Protein AF-A0A250IYV9-F1 (afdb_monomer_lite)

Secondary structure (DSSP, 8-state):
-HHHHHHHHHHHHHHHHHHHHTTPPPPHHHHH-EEEE-TTSPEEEHHHHHHHHHHHHHHHHHHHHHHHH--S-EEES--EEEETTTTEEEEPPHHHHHHHHHSGGGGGGTTEE--SEEEEETTEEEEEEEEEEE---SSTTSPP-PPBP-TTSTTTT-BHHHHHHHHHSSEEEEEETTEEE-

Sequence (182 aa):
METALLECVQRAERDINAERFGYGAPTAADCNAVVGVDRCGRPIYQSMELGNLKHARALACMQDILKELWPGPFSIEQRYRFYRHAKVLETVSREQEKRLLDADCAEELRGTIKPDVVLHADRHLLRAILVLDLKFPCPAGREPKWTQYGDTSVYAGSDQREIYGAAFGGKALMMSPKGIFK

Foldseek 3Di:
DQVQLLVLQLVLQQVLCCVVPVRDFFDPCQQADFPDADPQRHTDGNVNVSFVSSLVSSLVSVVVVCVVPPPADKDAFWKWAADLVVLDIGTQDPVNVVVQVVPDPRPVCARMDTFGMFDADHPPPFAGQETEHEDEDPGPPDDDDFDADDPPGPQHPDTPQVVCCSRHVHHYWYHHSVGIDD

Organism: NCBI:txid43

Structure (mmCIF, N/CA/C/O backbone):
data_AF-A0A250IYV9-F1
#
_entry.id   AF-A0A250IYV9-F1
#
loop_
_atom_site.group_PDB
_atom_site.id
_atom_site.type_symbol
_atom_site.label_atom_id
_atom_site.label_alt_id
_atom_site.label_comp_id
_atom_site.label_asym_id
_atom_site.label_entity_id
_atom_site.label_seq_id
_atom_site.pdbx_PDB_ins_code
_atom_site.Cartn_x
_atom_site.Cartn_y
_atom_site.Cartn_z
_atom_site.occupancy
_atom_site.B_iso_or_equiv
_atom_site.auth_seq_id
_atom_site.auth_comp_id
_atom_site.auth_asym_id
_atom_site.auth_atom_id
_atom_site.pdbx_PDB_model_num
ATOM 1 N N . MET A 1 1 ? -2.861 18.138 3.638 1.00 90.12 1 MET A N 1
ATOM 2 C CA . MET A 1 1 ? -2.448 16.775 4.033 1.00 90.12 1 MET A CA 1
ATOM 3 C C . MET A 1 1 ? -2.497 15.812 2.854 1.00 90.12 1 MET A C 1
ATOM 5 O O . MET A 1 1 ? -1.436 15.422 2.402 1.00 90.12 1 MET A O 1
ATOM 9 N N . GLU A 1 2 ? -3.677 15.468 2.315 1.00 93.06 2 GLU A N 1
ATOM 10 C CA . GLU A 1 2 ? -3.807 14.481 1.220 1.00 93.06 2 GLU A CA 1
ATOM 11 C C . GLU A 1 2 ? -2.897 14.781 0.011 1.00 93.06 2 GLU A C 1
ATOM 13 O O . GLU A 1 2 ? -2.247 13.869 -0.486 1.00 93.06 2 GLU A O 1
ATOM 18 N N . THR A 1 3 ? -2.771 16.049 -0.406 1.00 94.81 3 THR A N 1
ATOM 19 C CA . THR A 1 3 ? -1.842 16.474 -1.473 1.00 94.81 3 THR A CA 1
ATOM 20 C C . THR A 1 3 ? -0.378 16.166 -1.149 1.00 94.81 3 THR A C 1
ATOM 22 O O . THR A 1 3 ? 0.317 15.593 -1.977 1.00 94.81 3 THR A O 1
ATOM 25 N N . ALA A 1 4 ? 0.077 16.477 0.068 1.00 95.94 4 ALA A N 1
ATOM 26 C CA . ALA A 1 4 ? 1.458 16.232 0.490 1.00 95.94 4 ALA A CA 1
ATOM 27 C C . ALA A 1 4 ? 1.763 14.723 0.581 1.00 95.94 4 ALA A C 1
ATOM 29 O O . ALA A 1 4 ? 2.834 14.266 0.193 1.00 95.94 4 ALA A O 1
ATOM 30 N N . LEU A 1 5 ? 0.788 13.920 1.020 1.00 97.69 5 LEU A N 1
ATOM 31 C CA . LEU A 1 5 ? 0.903 12.459 1.007 1.00 97.69 5 LEU A CA 1
ATOM 32 C C . LEU A 1 5 ? 0.926 11.913 -0.433 1.00 97.69 5 LEU A C 1
ATOM 34 O O . LEU A 1 5 ? 1.737 11.045 -0.751 1.00 97.69 5 LEU A O 1
ATOM 38 N N . LEU A 1 6 ? 0.098 12.448 -1.335 1.00 98.31 6 LEU A N 1
ATOM 39 C CA . LEU A 1 6 ? 0.123 12.081 -2.754 1.00 98.31 6 LEU A CA 1
ATOM 40 C C . LEU A 1 6 ? 1.481 12.399 -3.404 1.00 98.31 6 LEU A C 1
ATOM 42 O O . LEU A 1 6 ? 1.980 11.596 -4.195 1.00 98.31 6 LEU A O 1
ATOM 46 N N . GLU A 1 7 ? 2.106 13.522 -3.052 1.00 98.31 7 GLU A N 1
ATOM 47 C CA . GLU A 1 7 ? 3.442 13.882 -3.537 1.00 98.31 7 GLU A CA 1
ATOM 48 C C . GLU A 1 7 ? 4.500 12.835 -3.156 1.00 98.31 7 GLU A C 1
ATOM 50 O O . GLU A 1 7 ? 5.360 12.530 -3.985 1.00 98.31 7 GLU A O 1
ATOM 55 N N . CYS A 1 8 ? 4.406 12.207 -1.975 1.00 98.62 8 CYS A N 1
ATOM 56 C CA . CYS A 1 8 ? 5.274 11.082 -1.606 1.00 98.62 8 CYS A CA 1
ATOM 57 C C . CYS A 1 8 ? 5.128 9.895 -2.568 1.00 98.62 8 CYS A C 1
ATOM 59 O O . CYS A 1 8 ? 6.129 9.318 -2.991 1.00 98.62 8 CYS A O 1
ATOM 61 N N . VAL A 1 9 ? 3.894 9.547 -2.950 1.00 98.50 9 VAL A N 1
ATOM 62 C CA . VAL A 1 9 ? 3.616 8.455 -3.903 1.00 98.50 9 VAL A CA 1
ATOM 63 C C . VAL A 1 9 ? 4.185 8.789 -5.280 1.00 98.50 9 VAL A C 1
ATOM 65 O O . VAL A 1 9 ? 4.885 7.983 -5.890 1.00 98.50 9 VAL A O 1
ATOM 68 N N . GLN A 1 10 ? 3.931 10.002 -5.769 1.00 98.12 10 GLN A N 1
ATOM 69 C CA . GLN A 1 10 ? 4.415 10.443 -7.076 1.00 98.12 10 GLN A CA 1
ATOM 70 C C . GLN A 1 10 ? 5.940 10.534 -7.129 1.00 98.12 10 GLN A C 1
ATOM 72 O O . GLN A 1 10 ? 6.549 10.163 -8.133 1.00 98.12 10 GLN A O 1
ATOM 77 N N . ARG A 1 11 ? 6.569 11.013 -6.053 1.00 98.06 11 ARG A N 1
ATOM 78 C CA . ARG A 1 11 ? 8.024 11.065 -5.939 1.00 98.06 11 ARG A CA 1
ATOM 79 C C . ARG A 1 11 ? 8.628 9.667 -5.894 1.00 98.06 11 ARG A C 1
ATOM 81 O O . ARG A 1 11 ? 9.569 9.416 -6.631 1.00 98.06 11 ARG A O 1
ATOM 88 N N . ALA A 1 12 ? 8.061 8.748 -5.113 1.00 98.25 12 ALA A N 1
ATOM 89 C CA . ALA A 1 12 ? 8.539 7.370 -5.062 1.00 98.25 12 ALA A CA 1
ATOM 90 C C . ALA A 1 12 ? 8.495 6.679 -6.435 1.00 98.25 12 ALA A C 1
ATOM 92 O O . ALA A 1 12 ? 9.458 6.017 -6.814 1.00 98.25 12 ALA A O 1
ATOM 93 N N . GLU A 1 13 ? 7.420 6.875 -7.206 1.00 97.19 13 GLU A N 1
ATOM 94 C CA . GLU A 1 13 ? 7.326 6.375 -8.583 1.00 97.19 13 GLU A CA 1
ATOM 95 C C . GLU A 1 13 ? 8.461 6.915 -9.457 1.00 97.19 13 GLU A C 1
ATOM 97 O O . GLU A 1 13 ? 9.149 6.131 -10.110 1.00 97.19 13 GLU A O 1
ATOM 102 N N . ARG A 1 14 ? 8.672 8.239 -9.450 1.00 96.12 14 ARG A N 1
ATOM 103 C CA . ARG A 1 14 ? 9.716 8.892 -10.252 1.00 96.12 14 ARG A CA 1
ATOM 104 C C . ARG A 1 14 ? 11.115 8.447 -9.845 1.00 96.12 14 ARG A C 1
ATOM 106 O O . ARG A 1 14 ? 11.885 8.059 -10.716 1.00 96.12 14 ARG A O 1
ATOM 113 N N . ASP A 1 15 ? 11.426 8.486 -8.553 1.00 97.31 15 ASP A N 1
ATOM 114 C CA . ASP A 1 15 ? 12.768 8.222 -8.034 1.00 97.31 15 ASP A CA 1
ATOM 115 C C . ASP A 1 15 ? 13.164 6.758 -8.287 1.00 97.31 15 ASP A C 1
ATOM 117 O O . ASP A 1 15 ? 14.220 6.497 -8.857 1.00 97.31 15 ASP A O 1
ATOM 121 N N . ILE A 1 16 ? 12.288 5.793 -7.974 1.00 97.38 16 ILE A N 1
ATOM 122 C CA . ILE A 1 16 ? 12.585 4.370 -8.213 1.00 97.38 16 ILE A CA 1
ATOM 123 C C . ILE A 1 16 ? 12.669 4.058 -9.710 1.00 97.38 16 ILE A C 1
ATOM 125 O O . ILE A 1 16 ? 13.533 3.287 -10.128 1.00 97.38 16 ILE A O 1
ATOM 129 N N . ASN A 1 17 ? 11.812 4.657 -10.543 1.00 95.56 17 ASN A N 1
ATOM 130 C CA . ASN A 1 17 ? 11.927 4.488 -11.991 1.00 95.56 17 ASN A CA 1
ATOM 131 C C . ASN A 1 17 ? 13.230 5.102 -12.527 1.00 95.56 17 ASN A C 1
ATOM 133 O O . ASN A 1 17 ? 13.867 4.510 -13.394 1.00 95.56 17 ASN A O 1
ATOM 137 N N . ALA A 1 18 ? 13.666 6.248 -11.996 1.00 95.94 18 ALA A N 1
ATOM 138 C CA . ALA A 1 18 ? 14.939 6.861 -12.360 1.00 95.94 18 ALA A CA 1
ATOM 139 C C . ALA A 1 18 ? 16.129 5.961 -12.003 1.00 95.94 18 ALA A C 1
ATOM 141 O O . ALA A 1 18 ? 16.975 5.703 -12.857 1.00 95.94 18 ALA A O 1
ATOM 142 N N . GLU A 1 19 ? 16.141 5.422 -10.782 1.00 95.81 19 GLU A N 1
ATOM 143 C CA . GLU A 1 19 ? 17.173 4.507 -10.279 1.00 95.81 19 GLU A CA 1
ATOM 144 C C . GLU A 1 19 ? 17.261 3.201 -11.094 1.00 95.81 19 GLU A C 1
ATOM 146 O O . GLU A 1 19 ? 18.348 2.651 -11.260 1.00 95.81 19 GLU A O 1
ATOM 151 N N . ARG A 1 20 ? 16.130 2.687 -11.600 1.00 94.38 20 ARG A N 1
ATOM 152 C CA . ARG A 1 20 ? 16.059 1.381 -12.285 1.00 94.38 20 ARG A CA 1
ATOM 153 C C . ARG A 1 20 ? 16.093 1.457 -13.812 1.00 94.38 20 ARG A C 1
ATOM 155 O O . ARG A 1 20 ? 16.563 0.512 -14.438 1.00 94.38 20 ARG A O 1
ATOM 162 N N . PHE A 1 21 ? 15.601 2.547 -14.401 1.00 92.44 21 PHE A N 1
ATOM 163 C CA . PHE A 1 21 ? 15.347 2.670 -15.843 1.00 92.44 21 PHE A CA 1
ATOM 164 C C . PHE A 1 21 ? 15.806 4.008 -16.451 1.00 92.44 21 PHE A C 1
ATOM 166 O O . PHE A 1 21 ? 15.458 4.308 -17.591 1.00 92.44 21 PHE A O 1
ATOM 173 N N . GLY A 1 22 ? 16.556 4.847 -15.725 1.00 86.88 22 GLY A N 1
ATOM 174 C CA . GLY A 1 22 ? 17.130 6.077 -16.290 1.00 86.88 22 GLY A CA 1
ATOM 175 C C . GLY A 1 22 ? 16.087 7.125 -16.702 1.00 86.88 22 GLY A C 1
ATOM 176 O O . GLY A 1 22 ? 16.196 7.718 -17.769 1.00 86.88 22 GLY A O 1
ATOM 177 N N . TYR A 1 23 ? 15.083 7.343 -15.847 1.00 77.50 23 TYR A N 1
ATOM 178 C CA . TYR A 1 23 ? 13.922 8.247 -15.995 1.00 77.50 23 TYR A CA 1
ATOM 179 C C . TYR A 1 23 ? 12.797 7.750 -16.921 1.00 77.50 23 TYR A C 1
ATOM 181 O O . TYR A 1 23 ? 11.769 8.418 -17.044 1.00 77.50 23 TYR A O 1
ATOM 189 N N . GLY A 1 24 ? 12.938 6.562 -17.516 1.00 84.88 24 GLY A N 1
ATOM 190 C CA . GLY A 1 24 ? 11.852 5.874 -18.218 1.00 84.88 24 GLY A CA 1
ATOM 191 C C . GLY A 1 24 ? 10.864 5.179 -17.273 1.00 84.88 24 GLY A C 1
ATOM 192 O O . GLY A 1 24 ? 11.182 4.879 -16.125 1.00 84.88 24 GLY A O 1
ATOM 193 N N . ALA A 1 25 ? 9.655 4.894 -17.761 1.00 87.75 25 ALA A N 1
ATOM 194 C CA . ALA A 1 25 ? 8.711 4.014 -17.071 1.00 87.75 25 ALA A CA 1
ATOM 195 C C . ALA A 1 25 ? 8.948 2.548 -17.479 1.00 87.75 25 ALA A C 1
ATOM 197 O O . ALA A 1 25 ? 9.258 2.304 -18.649 1.00 87.75 25 ALA A O 1
ATOM 198 N N . PRO A 1 26 ? 8.749 1.572 -16.573 1.00 93.44 26 PRO A N 1
ATOM 199 C CA . PRO A 1 26 ? 8.858 0.160 -16.924 1.00 93.44 26 PRO A CA 1
ATOM 200 C C . PRO A 1 26 ? 7.842 -0.211 -18.010 1.00 93.44 26 PRO A C 1
ATOM 202 O O . PRO A 1 26 ? 6.668 0.184 -17.963 1.00 93.44 26 PRO A O 1
ATOM 205 N N . THR A 1 27 ? 8.292 -0.998 -18.983 1.00 94.62 27 THR A N 1
ATOM 206 C CA . THR A 1 27 ? 7.452 -1.560 -20.039 1.00 94.62 27 THR A CA 1
ATOM 207 C C . THR A 1 27 ? 6.618 -2.728 -19.515 1.00 94.62 27 THR A C 1
ATOM 209 O O . THR A 1 27 ? 6.849 -3.262 -18.431 1.00 94.62 27 THR A O 1
ATOM 212 N N . ALA A 1 28 ? 5.635 -3.176 -20.301 1.00 94.94 28 ALA A N 1
ATOM 213 C CA . ALA A 1 28 ? 4.892 -4.390 -19.966 1.00 94.94 28 ALA A CA 1
ATOM 214 C C . ALA A 1 28 ? 5.804 -5.629 -19.883 1.00 94.94 28 ALA A C 1
ATOM 216 O O . ALA A 1 28 ? 5.526 -6.522 -19.086 1.00 94.94 28 ALA A O 1
ATOM 217 N N . ALA A 1 29 ? 6.874 -5.681 -20.684 1.00 95.06 29 ALA A N 1
ATOM 218 C CA . ALA A 1 29 ? 7.844 -6.769 -20.637 1.00 95.06 29 ALA A CA 1
ATOM 219 C C . ALA A 1 29 ? 8.617 -6.752 -19.313 1.00 95.06 29 ALA A C 1
ATOM 221 O O . ALA A 1 29 ? 8.659 -7.781 -18.645 1.00 95.06 29 ALA A O 1
ATOM 222 N N . ASP A 1 30 ? 9.105 -5.579 -18.890 1.00 94.69 30 ASP A N 1
ATOM 223 C CA . ASP A 1 30 ? 9.772 -5.410 -17.593 1.00 94.69 30 ASP A CA 1
ATOM 224 C C . ASP A 1 30 ? 8.842 -5.864 -16.459 1.00 94.69 30 ASP A C 1
ATOM 226 O O . ASP A 1 30 ? 9.144 -6.781 -15.708 1.00 94.69 30 ASP A O 1
ATOM 230 N N . CYS A 1 31 ? 7.621 -5.325 -16.391 1.00 95.50 31 CYS A N 1
ATOM 231 C CA . CYS A 1 31 ? 6.677 -5.640 -15.313 1.00 95.50 31 CYS A CA 1
ATOM 232 C C . CYS A 1 31 ? 6.347 -7.139 -15.165 1.00 95.50 31 CYS A C 1
ATOM 234 O O . CYS A 1 31 ? 6.061 -7.589 -14.049 1.00 95.50 31 CYS A O 1
ATOM 236 N N . ASN A 1 32 ? 6.333 -7.884 -16.276 1.00 96.31 32 ASN A N 1
ATOM 237 C CA . ASN A 1 32 ? 5.984 -9.305 -16.323 1.00 96.31 32 ASN A CA 1
ATOM 238 C C . ASN A 1 32 ? 7.211 -10.231 -16.274 1.00 96.31 32 ASN A C 1
ATOM 240 O O . ASN A 1 32 ? 7.036 -11.450 -16.266 1.00 96.31 32 ASN A O 1
ATOM 244 N N . ALA A 1 33 ? 8.430 -9.688 -16.238 1.00 96.88 33 ALA A N 1
ATOM 245 C CA . ALA A 1 33 ? 9.631 -10.491 -16.083 1.00 96.88 33 ALA A CA 1
ATOM 246 C C . ALA A 1 33 ? 9.594 -11.228 -14.735 1.00 96.88 33 ALA A C 1
ATOM 248 O O . ALA A 1 33 ? 9.338 -10.623 -13.691 1.00 96.88 33 ALA A O 1
ATOM 249 N N . VAL A 1 34 ? 9.831 -12.540 -14.756 1.00 97.31 34 VAL A N 1
ATOM 250 C CA . VAL A 1 34 ? 9.997 -13.340 -13.536 1.00 97.31 34 VAL A CA 1
ATOM 251 C C . VAL A 1 34 ? 11.433 -13.166 -13.060 1.00 97.31 34 VAL A C 1
ATOM 253 O O . VAL A 1 34 ? 12.371 -13.488 -13.785 1.00 97.31 34 VAL A O 1
ATOM 256 N N . VAL A 1 35 ? 11.595 -12.642 -11.849 1.00 95.69 35 VAL A N 1
ATOM 257 C CA . VAL A 1 35 ? 12.898 -12.312 -11.240 1.00 95.69 35 VAL A CA 1
ATOM 258 C C . VAL A 1 35 ? 13.289 -13.283 -10.128 1.00 95.69 35 VAL A C 1
ATOM 260 O O . VAL A 1 35 ? 14.412 -13.252 -9.636 1.00 95.69 35 VAL A O 1
ATOM 263 N N . GLY A 1 36 ? 12.383 -14.187 -9.758 1.00 95.12 36 GLY A N 1
ATOM 264 C CA . GLY A 1 36 ? 12.642 -15.234 -8.784 1.00 95.12 36 GLY A CA 1
ATOM 265 C C . GLY A 1 36 ? 11.412 -16.087 -8.515 1.00 95.12 36 GLY A C 1
ATOM 266 O O . GLY A 1 36 ? 10.390 -15.984 -9.195 1.00 95.12 36 GLY A O 1
ATOM 267 N N . VAL A 1 37 ? 11.515 -16.917 -7.485 1.00 93.31 37 VAL A N 1
ATOM 268 C CA . VAL A 1 37 ? 10.406 -17.690 -6.925 1.00 93.31 37 VAL A CA 1
ATOM 269 C C . VAL A 1 37 ? 10.367 -17.460 -5.423 1.00 93.31 37 VAL A C 1
ATOM 271 O O . VAL A 1 37 ? 11.411 -17.341 -4.780 1.00 93.31 37 VAL A O 1
ATOM 274 N N . ASP A 1 38 ? 9.167 -17.351 -4.864 1.00 86.06 38 ASP A N 1
ATOM 275 C CA . ASP A 1 38 ? 9.004 -17.262 -3.421 1.00 86.06 38 ASP A CA 1
ATOM 276 C C . ASP A 1 38 ? 9.190 -18.638 -2.760 1.00 86.06 38 ASP A C 1
ATOM 278 O O . ASP A 1 38 ? 9.299 -19.675 -3.419 1.00 86.06 38 ASP A O 1
ATOM 282 N N . ARG A 1 39 ? 9.200 -18.660 -1.425 1.00 83.19 39 ARG A N 1
ATOM 283 C CA . ARG A 1 39 ? 9.331 -19.895 -0.631 1.00 83.19 39 ARG A CA 1
ATOM 284 C C . ARG A 1 39 ? 8.232 -20.939 -0.889 1.00 83.19 39 ARG A C 1
ATOM 286 O O . ARG A 1 39 ? 8.397 -22.089 -0.511 1.00 83.19 39 ARG A O 1
ATOM 293 N N . CYS A 1 40 ? 7.123 -20.531 -1.503 1.00 83.62 40 CYS A N 1
ATOM 294 C CA . CYS A 1 40 ? 5.985 -21.372 -1.864 1.00 83.62 40 CYS A CA 1
ATOM 295 C C . CYS A 1 40 ? 6.031 -21.807 -3.337 1.00 83.62 40 CYS A C 1
ATOM 297 O O . CYS A 1 40 ? 5.048 -22.340 -3.849 1.00 83.62 40 CYS A O 1
ATOM 299 N N . GLY A 1 41 ? 7.137 -21.540 -4.041 1.00 87.38 41 GLY A N 1
ATOM 300 C CA . GLY A 1 41 ? 7.312 -21.858 -5.456 1.00 87.38 41 GLY A CA 1
ATOM 301 C C . GLY A 1 41 ? 6.512 -20.965 -6.406 1.00 87.38 41 GLY A C 1
ATOM 302 O O . GLY A 1 41 ? 6.409 -21.283 -7.590 1.00 87.38 41 GLY A O 1
ATOM 303 N N . ARG A 1 42 ? 5.933 -19.855 -5.930 1.00 89.81 42 ARG A N 1
ATOM 304 C CA . ARG A 1 42 ? 5.185 -18.917 -6.779 1.00 89.81 42 ARG A CA 1
ATOM 305 C C . ARG A 1 42 ? 6.155 -17.942 -7.449 1.00 89.81 42 ARG A C 1
ATOM 307 O O . ARG A 1 42 ? 7.084 -17.474 -6.789 1.00 89.81 42 ARG A O 1
ATOM 314 N N . PRO A 1 43 ? 5.954 -17.601 -8.732 1.00 94.38 43 PRO A N 1
ATOM 315 C CA . PRO A 1 43 ? 6.827 -16.663 -9.425 1.00 94.38 43 PRO A CA 1
ATOM 316 C C . PRO A 1 43 ? 6.764 -15.277 -8.776 1.00 94.38 43 PRO A C 1
ATOM 318 O O . PRO A 1 43 ? 5.684 -14.741 -8.521 1.00 94.38 43 PRO A O 1
ATOM 321 N N . ILE A 1 44 ? 7.936 -14.687 -8.552 1.00 94.69 44 ILE A N 1
ATOM 322 C CA . ILE A 1 44 ? 8.084 -13.282 -8.180 1.00 94.69 44 ILE A CA 1
ATOM 323 C C . ILE A 1 44 ? 8.284 -12.503 -9.474 1.00 94.69 44 ILE A C 1
ATOM 325 O O . ILE A 1 44 ? 9.252 -12.725 -10.204 1.00 94.69 44 ILE A O 1
ATOM 329 N N . TYR A 1 45 ? 7.358 -11.594 -9.761 1.00 96.19 45 TYR A N 1
ATOM 330 C CA . TYR A 1 45 ? 7.439 -10.718 -10.925 1.00 96.19 45 TYR A CA 1
ATOM 331 C C . TYR A 1 45 ? 8.175 -9.425 -10.577 1.00 96.19 45 TYR A C 1
ATOM 333 O O . TYR A 1 45 ? 8.021 -8.899 -9.475 1.00 96.19 45 TYR A O 1
ATOM 341 N N . GLN A 1 46 ? 8.893 -8.847 -11.538 1.00 96.19 46 GLN A N 1
ATOM 342 C CA . GLN A 1 46 ? 9.595 -7.574 -11.354 1.00 96.19 46 GLN A CA 1
ATOM 343 C C . GLN A 1 46 ? 8.644 -6.447 -10.920 1.00 96.19 46 GLN A C 1
ATOM 345 O O . GLN A 1 46 ? 9.013 -5.586 -10.124 1.00 96.19 46 GLN A O 1
ATOM 350 N N . SER A 1 47 ? 7.386 -6.468 -11.377 1.00 95.81 47 SER A N 1
ATOM 351 C CA . SER A 1 47 ? 6.355 -5.529 -10.911 1.00 95.81 47 SER A CA 1
ATOM 352 C C . SER A 1 47 ? 6.110 -5.581 -9.399 1.00 95.81 47 SER A C 1
ATOM 354 O O . SER A 1 47 ? 5.831 -4.538 -8.808 1.00 95.81 47 SER A O 1
ATOM 356 N N . MET A 1 48 ? 6.244 -6.749 -8.762 1.00 95.00 48 MET A N 1
ATOM 357 C CA . MET A 1 48 ? 6.117 -6.888 -7.308 1.00 95.00 48 MET A CA 1
ATOM 358 C C . MET A 1 48 ? 7.297 -6.225 -6.592 1.00 95.00 48 MET A C 1
ATOM 360 O O . MET A 1 48 ? 7.089 -5.465 -5.651 1.00 95.00 48 MET A O 1
ATOM 364 N N . GLU A 1 49 ? 8.527 -6.444 -7.064 1.00 95.31 49 GLU A N 1
ATOM 365 C CA . GLU A 1 49 ? 9.720 -5.810 -6.487 1.00 95.31 49 GLU A CA 1
ATOM 366 C C . GLU A 1 49 ? 9.701 -4.289 -6.648 1.00 95.31 49 GLU A C 1
ATOM 368 O O . GLU A 1 49 ? 9.928 -3.556 -5.685 1.00 95.31 49 GLU A O 1
ATOM 373 N N . LEU A 1 50 ? 9.376 -3.801 -7.849 1.00 96.31 50 LEU A N 1
ATOM 374 C CA . LEU A 1 50 ? 9.240 -2.368 -8.114 1.00 96.31 50 LEU A CA 1
ATOM 375 C C . LEU A 1 50 ? 8.150 -1.747 -7.241 1.00 96.31 50 LEU A C 1
ATOM 377 O O . LEU A 1 50 ? 8.363 -0.678 -6.671 1.00 96.31 50 LEU A O 1
ATOM 381 N N . GLY A 1 51 ? 7.007 -2.427 -7.120 1.00 96.25 51 GLY A N 1
ATOM 382 C CA . GLY A 1 51 ? 5.926 -2.034 -6.226 1.00 96.25 51 GLY A CA 1
ATOM 383 C C . GLY A 1 51 ? 6.414 -1.894 -4.786 1.00 96.25 51 GLY A C 1
ATOM 384 O O . GLY A 1 51 ? 6.245 -0.829 -4.204 1.00 96.25 51 GLY A O 1
ATOM 385 N N . ASN A 1 52 ? 7.095 -2.910 -4.248 1.00 96.56 52 ASN A N 1
ATOM 386 C CA . ASN A 1 52 ? 7.624 -2.907 -2.880 1.00 96.56 52 ASN A CA 1
ATOM 387 C C . ASN A 1 52 ? 8.641 -1.780 -2.636 1.00 96.56 52 ASN A C 1
ATOM 389 O O . ASN A 1 52 ? 8.581 -1.109 -1.607 1.00 96.56 52 ASN A O 1
ATOM 393 N N . LEU A 1 53 ? 9.554 -1.531 -3.580 1.00 97.69 53 LEU A N 1
ATOM 394 C CA . LEU A 1 53 ? 10.544 -0.452 -3.467 1.00 97.69 53 LEU A CA 1
ATOM 395 C C . LEU A 1 53 ? 9.879 0.929 -3.421 1.00 97.69 53 LEU A C 1
ATOM 397 O O . LEU A 1 53 ? 10.219 1.764 -2.580 1.00 97.69 53 LEU A O 1
ATOM 401 N N . LYS A 1 54 ? 8.914 1.165 -4.315 1.00 98.19 54 LYS A N 1
ATOM 402 C CA . LYS A 1 54 ? 8.151 2.420 -4.369 1.00 98.19 54 LYS A CA 1
ATOM 403 C C . LYS A 1 54 ? 7.297 2.605 -3.125 1.00 98.19 54 LYS A C 1
ATOM 405 O O . LYS A 1 54 ? 7.237 3.699 -2.573 1.00 98.19 54 LYS A O 1
ATOM 410 N N . HIS A 1 55 ? 6.688 1.523 -2.660 1.00 98.06 55 HIS A N 1
ATOM 411 C CA . HIS A 1 55 ? 5.883 1.496 -1.451 1.00 98.06 55 HIS A CA 1
ATOM 412 C C . HIS A 1 55 ? 6.697 1.891 -0.221 1.00 98.06 55 HIS A C 1
ATOM 414 O O . HIS A 1 55 ? 6.367 2.880 0.432 1.00 98.06 55 HIS A O 1
ATOM 420 N N . ALA A 1 56 ? 7.841 1.239 -0.000 1.00 98.44 56 ALA A N 1
ATOM 421 C CA . ALA A 1 56 ? 8.751 1.570 1.092 1.00 98.44 56 ALA A CA 1
ATOM 422 C C . ALA A 1 56 ? 9.229 3.034 1.032 1.00 98.44 56 ALA A C 1
ATOM 424 O O . ALA A 1 56 ? 9.240 3.731 2.049 1.00 98.44 56 ALA A O 1
ATOM 425 N N . ARG A 1 57 ? 9.577 3.535 -0.164 1.00 98.62 57 ARG A N 1
ATOM 426 C CA . ARG A 1 57 ? 10.010 4.930 -0.363 1.00 98.62 57 ARG A CA 1
ATOM 427 C C . ARG A 1 57 ? 8.892 5.931 -0.060 1.00 98.62 57 ARG A C 1
ATOM 429 O O . ARG A 1 57 ? 9.14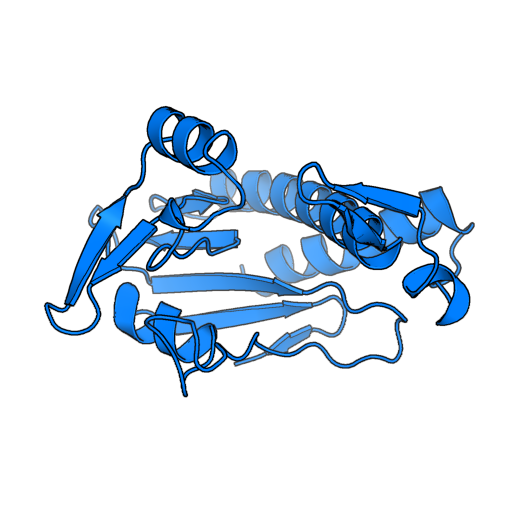5 6.942 0.595 1.00 98.62 57 ARG A O 1
ATOM 436 N N . ALA A 1 58 ? 7.672 5.664 -0.522 1.00 98.69 58 ALA A N 1
ATOM 437 C CA . ALA A 1 58 ? 6.526 6.531 -0.276 1.00 98.69 58 ALA A CA 1
ATOM 438 C C . ALA A 1 58 ? 6.158 6.559 1.210 1.00 98.69 58 ALA A C 1
ATOM 440 O O . ALA A 1 58 ? 5.938 7.637 1.756 1.00 98.69 58 ALA A O 1
ATOM 441 N N . LEU A 1 59 ? 6.151 5.402 1.874 1.00 98.62 59 LEU A N 1
ATOM 442 C CA . LEU A 1 59 ? 5.826 5.300 3.293 1.00 98.62 59 LEU A CA 1
ATOM 443 C C . LEU A 1 59 ? 6.827 6.018 4.193 1.00 98.62 59 LEU A C 1
ATOM 445 O O . LEU A 1 59 ? 6.401 6.673 5.139 1.00 98.62 59 LEU A O 1
ATOM 449 N N . ALA A 1 60 ? 8.125 5.957 3.884 1.00 98.50 60 ALA A N 1
ATOM 450 C CA . ALA A 1 60 ? 9.131 6.725 4.615 1.00 98.50 60 ALA A CA 1
ATOM 451 C C . ALA A 1 60 ? 8.836 8.236 4.550 1.00 98.50 60 ALA A C 1
ATOM 453 O O . ALA A 1 60 ? 8.762 8.901 5.579 1.00 98.50 60 ALA A O 1
ATOM 454 N N . CYS A 1 61 ? 8.554 8.755 3.350 1.00 98.56 61 CYS A N 1
ATOM 455 C CA . CYS A 1 61 ? 8.159 10.152 3.151 1.00 98.56 61 CYS A CA 1
ATOM 456 C C . CYS A 1 61 ? 6.854 10.505 3.888 1.00 98.56 61 CYS A C 1
ATOM 458 O O . CYS A 1 61 ? 6.775 11.528 4.568 1.00 98.56 61 CYS A O 1
ATOM 460 N N . MET A 1 62 ? 5.832 9.645 3.806 1.00 98.50 62 MET A N 1
ATOM 461 C CA . MET A 1 62 ? 4.565 9.862 4.510 1.00 98.50 62 MET A CA 1
ATOM 462 C C . MET A 1 62 ? 4.750 9.863 6.025 1.00 98.50 62 MET A C 1
ATOM 464 O O . MET A 1 62 ? 4.111 10.656 6.709 1.00 98.50 62 MET A O 1
ATOM 468 N N . GLN A 1 63 ? 5.617 9.001 6.559 1.00 98.38 63 GLN A N 1
ATOM 469 C CA . GLN A 1 63 ? 5.895 8.940 7.988 1.00 98.38 63 GLN A CA 1
ATOM 470 C C . GLN A 1 63 ? 6.425 10.275 8.515 1.00 98.38 63 GLN A C 1
ATOM 472 O O . GLN A 1 63 ? 5.997 10.706 9.586 1.00 98.38 63 GLN A O 1
ATOM 477 N N . ASP A 1 64 ? 7.325 10.921 7.779 1.00 98.06 64 ASP A N 1
ATOM 478 C CA . ASP A 1 64 ? 7.893 12.211 8.173 1.00 98.06 64 ASP A CA 1
ATOM 479 C C . ASP A 1 64 ? 6.824 13.312 8.158 1.00 98.06 64 ASP A C 1
ATOM 481 O O . ASP A 1 64 ? 6.645 14.009 9.157 1.00 98.06 64 ASP A O 1
ATOM 485 N N . ILE A 1 65 ? 6.015 13.378 7.093 1.00 97.50 65 ILE A N 1
ATOM 486 C CA . ILE A 1 65 ? 4.895 14.329 6.984 1.00 97.50 65 ILE A CA 1
ATOM 487 C C . ILE A 1 65 ? 3.873 14.124 8.109 1.00 97.50 65 ILE A C 1
ATOM 489 O O . ILE A 1 65 ? 3.396 15.087 8.707 1.00 97.50 65 ILE A O 1
ATOM 493 N N . LEU A 1 66 ? 3.507 12.874 8.403 1.00 97.00 66 LEU A N 1
ATOM 494 C CA . LEU A 1 66 ? 2.506 12.566 9.424 1.00 97.00 66 LEU A CA 1
ATOM 495 C C . LEU A 1 66 ? 3.009 12.892 10.831 1.00 97.00 66 LEU A C 1
ATOM 497 O O . LEU A 1 66 ? 2.237 13.419 11.623 1.00 97.00 66 LEU A O 1
ATOM 501 N N . LYS A 1 67 ? 4.287 12.644 11.144 1.00 96.19 67 LYS A N 1
ATOM 502 C CA . LYS A 1 67 ? 4.872 13.047 12.437 1.00 96.19 67 LYS A CA 1
ATOM 503 C C . LYS A 1 67 ? 4.809 14.556 12.660 1.00 96.19 67 LYS A C 1
ATOM 505 O O . LYS A 1 67 ? 4.642 14.984 13.797 1.00 96.19 67 LYS A O 1
ATOM 510 N N . GLU A 1 68 ? 4.979 15.339 11.600 1.00 95.00 68 GLU A N 1
ATOM 511 C CA . GLU A 1 68 ? 4.983 16.799 11.682 1.00 95.00 68 GLU A CA 1
ATOM 512 C C . GLU A 1 68 ? 3.565 17.381 11.714 1.00 95.00 68 GLU A C 1
ATOM 514 O O . GLU A 1 68 ? 3.276 18.289 12.491 1.00 95.00 68 GLU A O 1
ATOM 519 N N . LEU A 1 69 ? 2.670 16.862 10.870 1.00 92.94 69 LEU A N 1
ATOM 520 C CA . LEU A 1 69 ? 1.406 17.528 10.558 1.00 92.94 69 LEU A CA 1
ATOM 521 C C . LEU A 1 69 ? 0.158 16.810 11.091 1.00 92.94 69 LEU A C 1
ATOM 523 O O . LEU A 1 69 ? -0.924 17.403 11.070 1.00 92.94 69 LEU A O 1
ATOM 527 N N . TRP A 1 70 ? 0.245 15.540 11.508 1.00 92.19 70 TRP A N 1
ATOM 528 C CA . TRP A 1 70 ? -0.912 14.785 11.999 1.00 92.19 70 TRP A CA 1
ATOM 529 C C . TRP A 1 70 ? -0.952 14.774 13.538 1.00 92.19 70 TRP A C 1
ATOM 531 O O . TRP A 1 70 ? -0.072 14.195 14.169 1.00 92.19 70 TRP A O 1
ATOM 541 N N . PRO A 1 71 ? -1.981 15.370 14.172 1.00 90.25 71 PRO A N 1
ATOM 542 C CA . PRO A 1 71 ? -2.021 15.529 15.629 1.00 90.25 71 PRO A CA 1
ATOM 543 C C . PRO A 1 71 ? -2.402 14.249 16.393 1.00 90.25 71 PRO A C 1
ATOM 545 O O . PRO A 1 71 ? -2.297 14.209 17.618 1.00 90.25 71 PRO A O 1
ATOM 548 N N . GLY A 1 72 ? -2.902 13.224 15.697 1.00 90.38 72 GLY A N 1
ATOM 549 C CA . GLY A 1 72 ? -3.385 11.980 16.295 1.00 90.38 72 GLY A CA 1
ATOM 550 C C . GLY A 1 72 ? -2.412 10.809 16.137 1.00 90.38 72 GLY A C 1
ATOM 551 O O . GLY A 1 72 ? -1.391 10.915 15.458 1.00 90.38 72 GLY A O 1
ATOM 552 N N . PRO A 1 73 ? -2.734 9.642 16.717 1.00 93.81 73 PRO A N 1
ATOM 553 C CA . PRO A 1 73 ? -2.001 8.432 16.406 1.00 93.81 73 PRO A CA 1
ATOM 554 C C . PRO A 1 73 ? -2.263 8.010 14.957 1.00 93.81 73 PRO A C 1
ATOM 556 O O . PRO A 1 73 ? -3.358 8.172 14.408 1.00 93.81 73 PRO A O 1
ATOM 559 N N . PHE A 1 74 ? -1.246 7.417 14.347 1.00 95.81 74 PHE A N 1
ATOM 560 C CA . PHE A 1 74 ? -1.349 6.767 13.052 1.00 95.81 74 PHE A CA 1
ATOM 561 C C . PHE A 1 74 ? -0.582 5.448 13.073 1.00 95.81 74 PHE A C 1
ATOM 563 O O . PHE A 1 74 ? 0.277 5.212 13.926 1.00 95.81 74 PHE A O 1
ATOM 570 N N . SER A 1 75 ? -0.903 4.567 12.138 1.00 96.19 75 SER A N 1
ATOM 571 C CA . SER A 1 75 ? -0.206 3.299 11.955 1.00 96.19 75 SER A CA 1
ATOM 572 C C . SER A 1 75 ? 0.248 3.171 10.514 1.00 96.19 75 SER A C 1
ATOM 574 O O . SER A 1 75 ? -0.525 3.462 9.607 1.00 96.19 75 SER A O 1
ATOM 576 N N . ILE A 1 76 ? 1.488 2.726 10.316 1.00 96.94 76 ILE A N 1
ATOM 577 C CA . ILE A 1 76 ? 2.037 2.391 9.001 1.00 96.94 76 ILE A CA 1
ATOM 578 C C . ILE A 1 76 ? 2.197 0.882 8.929 1.00 96.94 76 ILE A C 1
ATOM 580 O O . ILE A 1 76 ? 2.804 0.274 9.820 1.00 96.94 76 ILE A O 1
ATOM 584 N N . GLU A 1 77 ? 1.628 0.286 7.884 1.00 95.75 77 GLU A N 1
ATOM 585 C CA . GLU A 1 77 ? 1.737 -1.144 7.596 1.00 95.75 77 GLU A CA 1
ATOM 586 C C . GLU A 1 77 ? 1.408 -2.039 8.805 1.00 95.75 77 GLU A C 1
ATOM 588 O O . GLU A 1 77 ? 2.022 -3.089 9.016 1.00 95.75 77 GLU A O 1
ATOM 593 N N . GLN A 1 78 ? 0.470 -1.610 9.652 1.00 95.25 78 GLN A N 1
ATOM 594 C CA . GLN A 1 78 ? -0.011 -2.403 10.779 1.00 95.25 78 GLN A CA 1
ATOM 595 C C . GLN A 1 78 ? -0.982 -3.456 10.257 1.00 95.25 78 GLN A C 1
ATOM 597 O O . GLN A 1 78 ? -1.937 -3.151 9.543 1.00 95.25 78 GLN A O 1
ATOM 602 N N . ARG A 1 79 ? -0.751 -4.710 10.641 1.00 95.00 79 ARG A N 1
ATOM 603 C CA . ARG A 1 79 ? -1.666 -5.803 10.333 1.00 95.00 79 ARG A CA 1
ATOM 604 C C . ARG A 1 79 ? -2.778 -5.883 11.370 1.00 95.00 79 ARG A C 1
ATOM 606 O O . ARG A 1 79 ? -2.534 -5.776 12.571 1.00 95.00 79 ARG A O 1
ATOM 613 N N . TYR A 1 80 ? -3.990 -6.133 10.906 1.00 94.69 80 TYR A N 1
ATOM 614 C CA . TYR A 1 80 ? -5.163 -6.329 11.743 1.00 94.69 80 TYR A CA 1
ATOM 615 C C . TYR A 1 80 ? -5.840 -7.645 11.397 1.00 94.69 80 TYR A C 1
ATOM 617 O O . TYR A 1 80 ? -5.734 -8.126 10.269 1.00 94.69 80 TYR A O 1
ATOM 625 N N . ARG A 1 81 ? -6.566 -8.212 12.353 1.00 93.62 81 ARG A N 1
ATOM 626 C CA . ARG A 1 81 ? -7.502 -9.310 12.132 1.00 93.62 81 ARG A CA 1
ATOM 627 C C . ARG A 1 81 ? -8.911 -8.754 12.240 1.00 93.62 81 ARG A C 1
ATOM 629 O O . ARG A 1 81 ? -9.228 -8.081 13.217 1.00 93.62 81 ARG A O 1
ATOM 636 N N . PHE A 1 82 ? -9.733 -8.998 11.225 1.00 94.19 82 PHE A N 1
ATOM 637 C CA . PHE A 1 82 ? -11.086 -8.457 11.173 1.00 94.19 82 PHE A CA 1
ATOM 638 C C . PHE A 1 82 ? -12.121 -9.576 11.062 1.00 94.19 82 PHE A C 1
ATOM 640 O O . PHE A 1 82 ? -12.200 -10.308 10.078 1.00 94.19 82 PHE A O 1
ATOM 647 N N . TYR A 1 83 ? -12.959 -9.696 12.086 1.00 92.25 83 TYR A N 1
ATOM 648 C CA . TYR A 1 83 ? -14.054 -10.654 12.121 1.00 92.25 83 TYR A CA 1
ATOM 649 C C . TYR A 1 83 ? -15.323 -9.981 11.600 1.00 92.25 83 TYR A C 1
ATOM 651 O O . TYR A 1 83 ? -16.109 -9.436 12.375 1.00 92.25 83 TYR A O 1
ATOM 659 N N . ARG A 1 84 ? -15.531 -10.024 10.277 1.00 89.31 84 ARG A N 1
ATOM 660 C CA . ARG 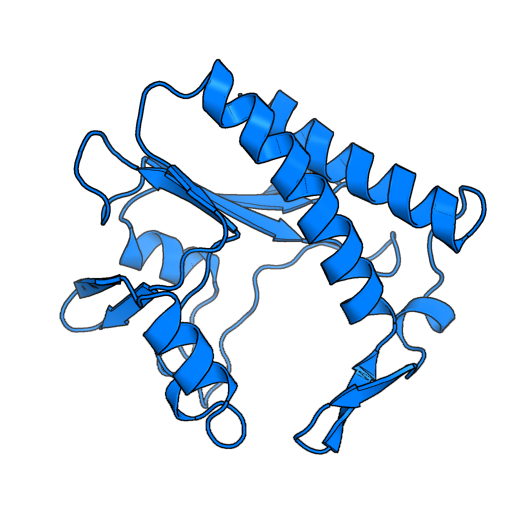A 1 84 ? -16.610 -9.295 9.578 1.00 89.31 84 ARG A CA 1
ATOM 661 C C . ARG A 1 84 ? -17.997 -9.478 10.206 1.00 89.31 84 ARG A C 1
ATOM 663 O O . ARG A 1 84 ? -18.712 -8.495 10.375 1.00 89.31 84 ARG A O 1
ATOM 670 N N . HIS A 1 85 ? -18.373 -10.707 10.568 1.00 89.00 85 HIS A N 1
ATOM 671 C CA . HIS A 1 85 ? -19.693 -11.002 11.144 1.00 89.00 85 HIS A CA 1
ATOM 672 C C . HIS A 1 85 ? -19.868 -10.441 12.560 1.00 89.00 85 HIS A C 1
ATOM 674 O O . HIS A 1 85 ? -20.917 -9.886 12.870 1.00 89.00 85 HIS A O 1
ATOM 680 N N . ALA A 1 86 ? -18.832 -10.545 13.396 1.00 90.12 86 ALA A N 1
ATOM 681 C CA . ALA A 1 86 ? -18.842 -10.015 14.760 1.00 90.12 86 ALA A CA 1
ATOM 682 C C . ALA A 1 86 ? -18.547 -8.504 14.818 1.00 90.12 86 ALA A C 1
ATOM 684 O O . ALA A 1 86 ? -18.751 -7.881 15.855 1.00 90.12 86 ALA A O 1
ATOM 685 N N . LYS A 1 87 ? -18.065 -7.915 13.712 1.00 89.25 87 LYS A N 1
ATOM 686 C CA . LYS A 1 87 ? -17.567 -6.533 13.614 1.00 89.25 87 LYS A CA 1
ATOM 687 C C . LYS A 1 87 ? -16.479 -6.218 14.647 1.00 89.25 87 LYS A C 1
ATOM 689 O O . LYS A 1 87 ? -16.434 -5.125 15.206 1.00 89.25 87 LYS A O 1
ATOM 694 N N . VAL A 1 88 ? -15.601 -7.189 14.884 1.00 91.25 88 VAL A N 1
ATOM 695 C CA . VAL A 1 88 ? -14.466 -7.064 15.805 1.00 91.25 88 VAL A CA 1
ATOM 696 C C . VAL A 1 88 ? -13.186 -6.875 15.002 1.00 91.25 88 VAL A C 1
ATOM 698 O O . VAL A 1 88 ? -12.932 -7.622 14.055 1.00 91.25 88 VAL A O 1
ATOM 701 N N . LEU A 1 89 ? -12.390 -5.881 15.390 1.00 93.62 89 LEU A N 1
ATOM 702 C CA . LEU A 1 89 ? -11.078 -5.590 14.826 1.00 93.62 89 LEU A CA 1
ATOM 703 C C . LEU A 1 89 ? -10.019 -5.741 15.916 1.00 93.62 89 LEU A C 1
ATOM 705 O O . LEU A 1 89 ? -10.149 -5.157 16.988 1.00 93.62 89 LEU A O 1
ATOM 709 N N . GLU A 1 90 ? -8.961 -6.484 15.625 1.00 93.31 90 GLU A N 1
ATOM 710 C CA . GLU A 1 90 ? -7.842 -6.707 16.540 1.00 93.31 90 GLU A CA 1
ATOM 711 C C . GLU A 1 90 ? -6.527 -6.360 15.850 1.00 93.31 90 GLU A C 1
ATOM 713 O O . GLU A 1 90 ? -6.363 -6.582 14.647 1.00 93.31 90 GLU A O 1
ATOM 718 N N . THR A 1 91 ? -5.566 -5.829 16.602 1.00 92.75 91 THR A N 1
ATOM 719 C CA . THR A 1 91 ? -4.197 -5.674 16.110 1.00 92.75 91 THR A CA 1
ATOM 720 C C . THR A 1 91 ? -3.486 -7.024 16.119 1.00 92.75 91 THR A C 1
ATOM 722 O O . THR A 1 91 ? -3.617 -7.812 17.052 1.00 92.75 91 THR A O 1
ATOM 725 N N . VAL A 1 92 ? -2.701 -7.288 15.077 1.00 92.06 92 VAL A N 1
ATOM 726 C CA . VAL A 1 92 ? -1.760 -8.412 15.042 1.00 92.06 92 VAL A CA 1
ATOM 727 C C . VAL A 1 92 ? -0.385 -7.863 15.412 1.00 92.06 92 VAL A C 1
ATOM 729 O O . VAL A 1 92 ? 0.105 -6.943 14.755 1.00 92.06 92 VAL A O 1
ATOM 732 N N . SER A 1 93 ? 0.239 -8.381 16.473 1.00 90.62 93 SER A N 1
ATOM 733 C CA . SER A 1 93 ? 1.566 -7.907 16.898 1.00 90.62 93 SER A CA 1
ATOM 734 C C . SER A 1 93 ? 2.623 -8.185 15.821 1.00 90.62 93 SER A C 1
ATOM 736 O O . SER A 1 93 ? 2.437 -9.063 14.979 1.00 90.62 93 SER A O 1
ATOM 738 N N . ARG A 1 94 ? 3.763 -7.482 15.844 1.00 89.19 94 ARG A N 1
ATOM 739 C CA . ARG A 1 94 ? 4.853 -7.727 14.878 1.00 89.19 94 ARG A CA 1
ATOM 740 C C . ARG A 1 94 ? 5.423 -9.142 15.004 1.00 89.19 94 ARG A C 1
ATOM 742 O O . ARG A 1 94 ? 5.746 -9.768 14.000 1.00 89.19 94 ARG A O 1
ATOM 749 N N . GLU A 1 95 ? 5.482 -9.683 16.218 1.00 87.06 95 GLU A N 1
ATOM 750 C CA . GLU A 1 95 ? 5.923 -11.054 16.495 1.00 87.06 95 GLU A CA 1
ATOM 751 C C . GLU A 1 95 ? 4.905 -12.087 16.007 1.00 87.06 95 GLU A C 1
ATOM 753 O O . GLU A 1 95 ? 5.282 -13.159 15.538 1.00 87.06 95 GLU A O 1
ATOM 758 N N . GLN A 1 96 ? 3.606 -11.796 16.133 1.00 85.88 96 GLN A N 1
ATOM 759 C CA . GLN A 1 96 ? 2.557 -12.627 15.543 1.00 85.88 96 GLN A CA 1
ATOM 760 C C . GLN A 1 96 ? 2.614 -12.557 14.017 1.00 85.88 96 GLN A C 1
ATOM 762 O O . GLN A 1 96 ? 2.626 -13.598 13.378 1.00 85.88 96 GLN A O 1
ATOM 767 N N . GLU A 1 97 ? 2.719 -11.363 13.431 1.00 86.88 97 GLU A N 1
ATOM 768 C CA . GLU A 1 97 ? 2.851 -11.176 11.984 1.00 86.88 97 GLU A CA 1
ATOM 769 C C . GLU A 1 97 ? 4.049 -11.952 11.430 1.00 86.88 97 GLU A C 1
ATOM 771 O O . GLU A 1 97 ? 3.884 -12.685 10.460 1.00 86.88 97 GLU A O 1
ATOM 776 N N . LYS A 1 98 ? 5.220 -11.863 12.071 1.00 84.50 98 LYS A N 1
ATOM 777 C CA . LYS A 1 98 ? 6.401 -12.636 11.674 1.00 84.50 98 LYS A CA 1
ATOM 778 C C . LYS A 1 98 ? 6.134 -14.141 11.717 1.00 84.50 98 LYS A C 1
ATOM 780 O O . LYS A 1 98 ? 6.385 -14.819 10.733 1.00 84.50 98 LYS A O 1
ATOM 785 N N . ARG A 1 99 ? 5.556 -14.657 12.808 1.00 82.62 99 ARG A N 1
ATOM 786 C CA . ARG A 1 99 ? 5.200 -16.084 12.915 1.00 82.62 99 ARG A CA 1
ATOM 787 C C . ARG A 1 99 ? 4.224 -16.529 11.825 1.00 82.62 99 ARG A C 1
ATOM 789 O O . ARG A 1 99 ? 4.433 -17.578 11.233 1.00 82.62 99 ARG A O 1
ATOM 796 N N . LEU A 1 100 ? 3.209 -15.718 11.525 1.00 78.62 100 LEU A N 1
ATOM 797 C CA . LEU A 1 100 ? 2.238 -15.988 10.458 1.00 78.62 100 LEU A CA 1
ATOM 798 C C . LEU A 1 100 ? 2.893 -15.975 9.068 1.00 78.62 100 LEU A C 1
ATOM 800 O O . LEU A 1 100 ? 2.515 -16.750 8.194 1.00 78.62 100 LEU A O 1
ATOM 804 N N . LEU A 1 101 ? 3.860 -15.078 8.859 1.00 77.94 101 LEU A N 1
ATOM 805 C CA . LEU A 1 101 ? 4.653 -14.999 7.633 1.00 77.94 101 LEU A CA 1
ATOM 806 C C . LEU A 1 101 ? 5.691 -16.113 7.530 1.00 77.94 101 LEU A C 1
ATOM 808 O O . LEU A 1 101 ? 6.085 -16.415 6.413 1.00 77.94 101 LEU A O 1
ATOM 812 N N . ASP A 1 102 ? 6.113 -16.712 8.642 1.00 74.31 102 ASP A N 1
ATOM 813 C CA . ASP A 1 102 ? 7.031 -17.850 8.683 1.00 74.31 102 ASP A CA 1
ATOM 814 C C . ASP A 1 102 ? 6.273 -19.189 8.551 1.00 74.31 102 ASP A C 1
ATOM 816 O O . ASP A 1 102 ? 6.809 -20.131 7.968 1.00 74.31 102 ASP A O 1
ATOM 820 N N . ALA A 1 103 ? 5.005 -19.260 8.974 1.00 66.12 103 ALA A N 1
ATOM 821 C CA . ALA A 1 103 ? 4.130 -20.430 8.835 1.00 66.12 103 ALA A CA 1
ATOM 822 C C . ALA A 1 103 ? 3.795 -20.765 7.368 1.00 66.12 103 ALA A C 1
ATOM 824 O O . ALA A 1 103 ? 3.774 -19.884 6.504 1.00 66.12 103 ALA A O 1
ATOM 825 N N . ASP A 1 104 ? 3.544 -22.045 7.088 1.00 60.94 104 ASP A N 1
ATOM 826 C CA . ASP A 1 104 ? 3.464 -22.638 5.748 1.00 60.94 104 ASP A CA 1
ATOM 827 C C . ASP A 1 104 ? 2.466 -21.913 4.819 1.00 60.94 104 ASP A C 1
ATOM 829 O O . ASP A 1 104 ? 1.254 -21.892 5.036 1.00 60.94 104 ASP A O 1
ATOM 833 N N . CYS A 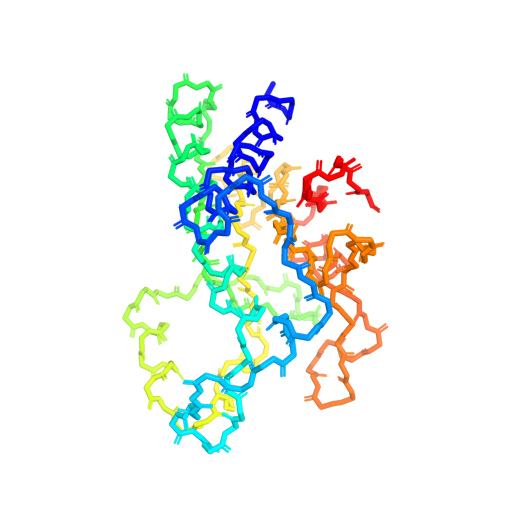1 105 ? 3.009 -21.237 3.806 1.00 65.12 105 CYS A N 1
ATOM 834 C CA . CYS A 1 105 ? 2.304 -20.625 2.678 1.00 65.12 105 CYS A CA 1
ATOM 835 C C . CYS A 1 105 ? 0.979 -19.873 2.945 1.00 65.12 105 CYS A C 1
ATOM 837 O O . CYS A 1 105 ? 0.113 -19.810 2.073 1.00 65.12 105 CYS A O 1
ATOM 839 N N . ALA A 1 106 ? 0.904 -19.153 4.074 1.00 61.47 106 ALA A N 1
ATOM 840 C CA . ALA A 1 106 ? -0.054 -18.072 4.353 1.00 61.47 106 ALA A CA 1
ATOM 841 C C . ALA A 1 106 ? -1.521 -18.455 4.655 1.00 61.47 106 ALA A C 1
ATOM 843 O O . ALA A 1 106 ? -2.378 -17.566 4.653 1.00 61.47 106 ALA A O 1
ATOM 844 N N . GLU A 1 107 ? -1.838 -19.710 4.998 1.00 61.69 107 GLU A N 1
ATOM 845 C CA . GLU A 1 107 ? -3.198 -20.056 5.460 1.00 61.69 107 GLU A CA 1
ATOM 846 C C . GLU A 1 107 ? -3.605 -19.280 6.727 1.00 61.69 107 GLU A C 1
ATOM 848 O O . GLU A 1 107 ? -4.741 -18.818 6.841 1.00 61.69 107 GLU A O 1
ATOM 853 N N . GLU A 1 108 ? -2.672 -19.047 7.653 1.00 59.41 108 GLU A N 1
ATOM 854 C CA . GLU A 1 108 ? -2.957 -18.358 8.920 1.00 59.41 108 GLU A CA 1
ATOM 855 C C . GLU A 1 108 ? -3.153 -16.833 8.773 1.00 59.41 108 GLU A C 1
ATOM 857 O O . GLU A 1 108 ? -3.709 -16.167 9.659 1.00 59.41 108 GLU A O 1
ATOM 862 N N . LEU A 1 109 ? -2.756 -16.265 7.624 1.00 71.75 109 LEU A N 1
ATOM 863 C CA . LEU A 1 109 ? -3.034 -14.869 7.271 1.00 71.75 109 LEU A CA 1
ATOM 864 C C . LEU A 1 109 ? -4.484 -14.658 6.811 1.00 71.75 109 LEU A C 1
ATOM 866 O O . LEU A 1 109 ? -4.898 -13.502 6.651 1.00 71.75 109 LEU A O 1
ATOM 870 N N . ARG A 1 110 ? -5.277 -15.730 6.641 1.00 74.94 110 ARG A N 1
ATOM 871 C CA . ARG A 1 110 ? -6.714 -15.631 6.347 1.00 74.94 110 ARG A CA 1
ATOM 872 C C . ARG A 1 110 ? -7.412 -14.758 7.389 1.00 74.94 110 ARG A C 1
ATOM 874 O O . ARG A 1 110 ? -7.202 -14.889 8.596 1.00 74.94 110 ARG A O 1
ATOM 881 N N . GLY A 1 111 ? -8.239 -13.838 6.899 1.00 81.25 111 GLY A N 1
ATOM 882 C CA . GLY A 1 111 ? -8.961 -12.875 7.732 1.00 81.25 111 GLY A CA 1
ATOM 883 C C . GLY A 1 111 ? -8.099 -11.756 8.315 1.00 81.25 111 GLY A C 1
ATOM 884 O O . GLY A 1 111 ? -8.593 -10.975 9.128 1.00 81.25 111 GLY A O 1
ATOM 885 N N . THR A 1 112 ? -6.837 -11.628 7.899 1.00 91.00 112 THR A N 1
ATOM 886 C CA . THR A 1 112 ? -6.036 -10.440 8.211 1.00 91.00 112 THR A CA 1
ATOM 887 C C . THR A 1 112 ? -6.091 -9.415 7.085 1.00 91.00 112 THR A C 1
ATOM 889 O O . THR A 1 112 ? -6.271 -9.755 5.917 1.00 91.00 112 THR A O 1
ATOM 892 N N . ILE A 1 113 ? -5.939 -8.149 7.452 1.00 94.19 113 ILE A N 1
ATOM 893 C CA . ILE A 1 113 ? -5.855 -7.005 6.550 1.00 94.19 113 ILE A CA 1
ATOM 894 C C . ILE A 1 113 ? -4.637 -6.165 6.929 1.00 94.19 113 ILE A C 1
ATOM 896 O O . ILE A 1 113 ? -4.249 -6.127 8.097 1.00 94.19 113 ILE A O 1
ATOM 900 N N . LYS A 1 114 ? -4.012 -5.512 5.952 1.00 95.12 114 LYS A N 1
ATOM 901 C CA . LYS A 1 114 ? -2.828 -4.675 6.166 1.00 95.12 114 LYS A CA 1
ATOM 902 C C . LYS A 1 114 ? -2.942 -3.425 5.285 1.00 95.12 114 LYS A C 1
ATOM 904 O O . LYS A 1 114 ? -2.433 -3.450 4.170 1.00 95.12 114 LYS A O 1
ATOM 909 N N . PRO A 1 115 ? -3.671 -2.391 5.739 1.00 96.56 115 PRO A N 1
ATOM 910 C CA . PRO A 1 115 ? -3.631 -1.086 5.092 1.00 96.56 115 PRO A CA 1
ATOM 911 C C . PRO A 1 115 ? -2.238 -0.464 5.222 1.00 96.56 115 PRO A C 1
ATOM 913 O O . PRO A 1 115 ? -1.490 -0.771 6.156 1.00 96.56 115 PRO A O 1
ATOM 916 N N . ASP A 1 116 ? -1.918 0.451 4.316 1.00 97.94 116 ASP A N 1
ATOM 917 C CA . ASP A 1 116 ? -0.590 1.060 4.265 1.00 97.94 116 ASP A CA 1
ATOM 918 C C . ASP A 1 116 ? -0.437 2.161 5.297 1.00 97.94 116 ASP A C 1
ATOM 920 O O . ASP A 1 116 ? 0.572 2.219 6.000 1.00 97.94 116 ASP A O 1
ATOM 924 N N . VAL A 1 117 ? -1.474 2.988 5.444 1.00 97.81 117 VAL A N 1
ATOM 925 C CA . VAL A 1 117 ? -1.563 3.988 6.506 1.00 97.81 117 VAL A CA 1
ATOM 926 C C . VAL A 1 117 ? -2.966 3.988 7.099 1.00 97.81 117 VAL A C 1
ATOM 928 O O . VAL A 1 117 ? -3.960 4.006 6.376 1.00 97.81 117 VAL A O 1
ATOM 931 N N . VAL A 1 118 ? -3.057 4.027 8.425 1.00 96.94 118 VAL A N 1
ATOM 932 C CA . VAL A 1 118 ? -4.306 4.269 9.155 1.00 96.94 118 VAL A CA 1
ATOM 933 C C . VAL A 1 118 ? -4.141 5.522 9.996 1.00 96.94 118 VAL A C 1
ATOM 935 O O . VAL A 1 118 ? -3.268 5.574 10.860 1.00 96.94 118 VAL A O 1
ATOM 938 N N . LEU A 1 119 ? -4.981 6.523 9.752 1.00 95.50 119 LEU A N 1
ATOM 939 C CA . LEU A 1 119 ? -5.106 7.716 10.579 1.00 95.50 119 LEU A CA 1
ATOM 940 C C . LEU A 1 119 ? -6.269 7.505 11.548 1.00 95.50 119 LEU A C 1
ATOM 942 O O . LEU A 1 119 ? -7.429 7.455 11.128 1.00 95.50 119 LEU A O 1
ATOM 946 N N . HIS A 1 120 ? -5.963 7.341 12.832 1.00 94.00 120 HIS A N 1
ATOM 947 C CA . HIS A 1 120 ? -6.951 6.949 13.838 1.00 94.00 120 HIS A CA 1
ATOM 948 C C . HIS A 1 120 ? -7.820 8.124 14.289 1.00 94.00 120 HIS A C 1
ATOM 950 O O . HIS A 1 120 ? -7.380 9.274 14.301 1.00 94.00 120 HIS A O 1
ATOM 956 N N . ALA A 1 121 ? -9.063 7.824 14.665 1.00 83.38 121 ALA A N 1
ATOM 957 C CA . ALA A 1 121 ? -9.955 8.776 15.317 1.00 83.38 121 ALA A CA 1
ATOM 958 C C . ALA A 1 121 ? -9.582 8.880 16.804 1.00 83.38 121 ALA A C 1
ATOM 960 O O . ALA A 1 121 ? -9.897 7.994 17.604 1.00 83.38 121 ALA A O 1
ATOM 961 N N . ASP A 1 122 ? -8.889 9.959 17.167 1.00 72.19 122 ASP A N 1
ATOM 962 C CA . ASP A 1 122 ? -8.407 10.230 18.524 1.00 72.19 122 ASP A CA 1
ATOM 963 C C . ASP A 1 122 ? -7.611 9.050 19.119 1.00 72.19 122 ASP A C 1
ATOM 965 O O . ASP A 1 122 ? -6.751 8.465 18.464 1.00 72.19 122 ASP A O 1
ATOM 969 N N . ARG A 1 123 ? -7.870 8.681 20.381 1.00 73.25 123 ARG A N 1
ATOM 970 C CA . ARG A 1 123 ? -7.179 7.584 21.081 1.00 73.25 123 ARG A CA 1
ATOM 971 C C . ARG A 1 123 ? -7.754 6.193 20.767 1.00 73.25 123 ARG A C 1
ATOM 973 O O . ARG A 1 123 ? -7.301 5.209 21.350 1.00 73.25 123 ARG A O 1
ATOM 980 N N . HIS A 1 124 ? -8.732 6.080 19.863 1.00 76.62 124 HIS A N 1
ATOM 981 C CA . HIS A 1 124 ? -9.309 4.795 19.467 1.00 76.62 124 HIS A CA 1
ATOM 982 C C . HIS A 1 124 ? -8.544 4.183 18.289 1.00 76.62 124 HIS A C 1
ATOM 984 O O . HIS A 1 124 ? -8.919 4.349 17.135 1.00 76.62 124 HIS A O 1
ATOM 990 N N . LEU A 1 125 ? -7.520 3.380 18.590 1.00 78.94 125 LEU A N 1
ATOM 991 C CA . LEU A 1 125 ? -6.632 2.729 17.605 1.00 78.94 125 LEU A CA 1
ATOM 992 C C . LEU A 1 125 ? -7.306 1.686 16.683 1.00 78.94 125 LEU A C 1
ATOM 994 O O . LEU A 1 125 ? -6.642 1.060 15.858 1.00 78.94 125 LEU A O 1
ATOM 998 N N . LEU A 1 126 ? -8.611 1.461 16.853 1.00 84.94 126 LEU A N 1
ATOM 999 C CA . LEU A 1 126 ? -9.428 0.529 16.067 1.00 84.94 126 LEU A CA 1
ATOM 1000 C C . LEU A 1 126 ? -10.520 1.247 15.260 1.00 84.94 126 LEU A C 1
ATOM 1002 O O . LEU A 1 126 ? -11.379 0.601 14.667 1.00 84.94 126 LEU A O 1
ATOM 1006 N N . ARG A 1 127 ? -10.508 2.584 15.244 1.00 88.56 127 ARG A N 1
ATOM 1007 C CA . ARG A 1 127 ? -11.366 3.409 14.392 1.00 88.56 127 ARG A CA 1
ATOM 1008 C C . ARG A 1 127 ? -10.499 4.374 13.612 1.00 88.56 127 ARG A C 1
ATOM 1010 O O . ARG A 1 127 ? -9.661 5.055 14.193 1.00 88.56 127 ARG A O 1
ATOM 1017 N N . ALA A 1 128 ? -10.731 4.463 12.311 1.00 92.31 128 ALA A N 1
ATOM 1018 C CA . ALA A 1 128 ? -9.986 5.373 11.455 1.00 92.31 128 ALA A CA 1
ATOM 1019 C C . ALA A 1 128 ? -10.844 6.571 11.058 1.00 92.31 128 ALA A C 1
ATOM 1021 O O . ALA A 1 128 ? -12.030 6.432 10.773 1.00 92.31 128 ALA A O 1
ATOM 1022 N N . ILE A 1 129 ? -10.214 7.738 10.966 1.00 92.94 129 ILE A N 1
ATOM 1023 C CA . ILE A 1 129 ? -10.726 8.852 10.163 1.00 92.94 129 ILE A CA 1
ATOM 1024 C C . ILE A 1 129 ? -10.464 8.539 8.687 1.00 92.94 129 ILE A C 1
ATOM 1026 O O . ILE A 1 129 ? -11.336 8.720 7.834 1.00 92.94 129 ILE A O 1
ATOM 1030 N N . LEU A 1 130 ? -9.261 8.032 8.398 1.00 94.69 130 LEU A N 1
ATOM 1031 C CA . LEU A 1 130 ? -8.790 7.781 7.046 1.00 94.69 130 LEU A CA 1
ATOM 1032 C C . LEU A 1 130 ? -7.910 6.533 6.993 1.00 94.69 130 LEU A C 1
ATOM 1034 O O . LEU A 1 130 ? -6.997 6.374 7.798 1.00 94.69 130 LEU A O 1
ATOM 1038 N N . VAL A 1 131 ? -8.160 5.678 6.009 1.00 97.00 131 VAL A N 1
ATOM 1039 C CA . VAL A 1 131 ? -7.312 4.541 5.648 1.00 97.00 131 VAL A CA 1
ATOM 1040 C C . VAL A 1 131 ? -6.754 4.800 4.256 1.00 97.00 131 VAL A C 1
ATOM 1042 O O . VAL A 1 131 ? -7.517 5.123 3.345 1.00 97.00 131 VAL A O 1
ATOM 1045 N N . LEU A 1 132 ? -5.441 4.674 4.087 1.00 97.88 132 LEU A N 1
ATOM 1046 C CA . LEU A 1 132 ? -4.757 4.823 2.807 1.00 97.88 132 LEU A CA 1
ATOM 1047 C C . LEU A 1 132 ? -4.201 3.476 2.347 1.00 97.88 132 LEU A C 1
ATOM 1049 O O . LEU A 1 132 ? -3.627 2.728 3.141 1.00 97.88 132 LEU A O 1
ATOM 1053 N N . ASP A 1 133 ? -4.345 3.211 1.054 1.00 97.81 133 ASP A N 1
ATOM 1054 C CA . ASP A 1 133 ? -3.755 2.072 0.351 1.00 97.81 133 ASP A CA 1
ATOM 1055 C C . ASP A 1 133 ? -3.048 2.592 -0.907 1.00 97.81 133 ASP A C 1
ATOM 1057 O O . ASP A 1 133 ? -3.632 3.299 -1.731 1.00 97.81 133 ASP A O 1
ATOM 1061 N N . LEU A 1 134 ? -1.758 2.326 -1.024 1.00 98.25 134 LEU A N 1
ATOM 1062 C CA . LEU A 1 134 ? -0.886 2.811 -2.075 1.00 98.25 134 LEU A CA 1
ATOM 1063 C C . LEU A 1 134 ? -0.828 1.769 -3.187 1.00 98.25 134 LEU A C 1
ATOM 1065 O O . LEU A 1 134 ? -0.449 0.616 -2.979 1.00 98.25 134 LEU A O 1
ATOM 1069 N N . LYS A 1 135 ? -1.137 2.188 -4.411 1.00 96.94 135 LYS A N 1
ATOM 1070 C CA . LYS A 1 135 ? -0.982 1.355 -5.603 1.00 96.94 135 LYS A CA 1
ATOM 1071 C C . LYS A 1 135 ? 0.042 1.966 -6.544 1.00 96.94 135 LYS A C 1
ATOM 1073 O O . LYS A 1 135 ? -0.084 3.119 -6.950 1.00 96.94 135 LYS A O 1
ATOM 1078 N N . PHE A 1 136 ? 0.981 1.135 -6.986 1.00 96.75 136 PHE A N 1
ATOM 1079 C CA . PHE A 1 136 ? 1.956 1.449 -8.032 1.00 96.75 136 PHE A CA 1
ATOM 1080 C C . PHE A 1 136 ? 1.741 0.518 -9.233 1.00 96.75 136 PHE A C 1
ATOM 1082 O O . PHE A 1 136 ? 2.394 -0.523 -9.334 1.00 96.75 136 PHE A O 1
ATOM 1089 N N . PRO A 1 137 ? 0.777 0.818 -10.125 1.00 94.75 137 PRO A N 1
ATOM 1090 C CA . PRO A 1 137 ? 0.521 -0.010 -11.295 1.00 94.75 137 PRO A CA 1
ATOM 1091 C C . PRO A 1 137 ? 1.747 -0.092 -12.209 1.00 94.75 137 PRO A C 1
ATOM 1093 O O . PRO A 1 137 ? 2.409 0.905 -12.480 1.00 94.75 137 PRO A O 1
ATOM 1096 N N . CYS A 1 138 ? 2.007 -1.288 -12.726 1.00 93.44 138 CYS A N 1
ATOM 1097 C CA . CYS A 1 138 ? 3.066 -1.558 -13.692 1.00 93.44 138 CYS A CA 1
ATOM 1098 C C . CYS A 1 138 ? 2.433 -2.296 -14.885 1.00 93.44 138 CYS A C 1
ATOM 1100 O O . CYS A 1 138 ? 1.763 -3.311 -14.648 1.00 93.44 138 CYS A O 1
ATOM 1102 N N . PRO A 1 139 ? 2.579 -1.822 -16.139 1.00 93.00 139 PRO A N 1
ATOM 1103 C CA . PRO A 1 139 ? 3.303 -0.614 -16.570 1.00 93.00 139 PRO A CA 1
ATOM 1104 C C . PRO A 1 139 ? 2.513 0.680 -16.300 1.00 93.00 139 PRO A C 1
ATOM 1106 O O . PRO A 1 139 ? 1.344 0.618 -15.921 1.00 93.00 139 PRO A O 1
ATOM 1109 N N . ALA A 1 140 ? 3.114 1.849 -16.553 1.00 84.44 140 ALA A N 1
ATOM 1110 C CA . ALA A 1 140 ? 2.532 3.167 -16.236 1.00 84.44 140 ALA A CA 1
ATOM 1111 C C . ALA A 1 140 ? 1.125 3.423 -16.824 1.00 84.44 140 ALA A C 1
ATOM 1113 O O . ALA A 1 140 ? 0.317 4.144 -16.237 1.00 84.44 140 ALA A O 1
ATOM 1114 N N . GLY A 1 141 ? 0.796 2.805 -17.963 1.00 86.38 141 GLY A N 1
ATOM 1115 C CA . GLY A 1 141 ? -0.536 2.895 -18.573 1.00 86.38 141 GLY A CA 1
ATOM 1116 C C . GLY A 1 141 ? -1.640 2.168 -17.795 1.00 86.38 141 GLY A C 1
ATOM 1117 O O . GLY A 1 141 ? -2.815 2.454 -17.999 1.00 86.38 141 GLY A O 1
ATOM 1118 N N . ARG A 1 142 ? -1.303 1.256 -16.876 1.00 92.56 142 ARG A N 1
ATOM 1119 C CA . ARG A 1 142 ? -2.282 0.466 -16.117 1.00 92.56 142 ARG A CA 1
ATOM 1120 C C . ARG A 1 142 ? -3.005 1.339 -15.087 1.00 92.56 142 ARG A C 1
ATOM 1122 O O . ARG A 1 142 ? -2.391 2.154 -14.401 1.00 92.56 142 ARG A O 1
ATOM 1129 N N . GLU A 1 143 ? -4.321 1.191 -14.985 1.00 94.19 143 GLU A N 1
ATOM 1130 C CA . GLU A 1 143 ? -5.110 1.881 -13.958 1.00 94.19 143 GLU A CA 1
ATOM 1131 C C . GLU A 1 143 ? -4.937 1.217 -12.583 1.00 94.19 143 GLU A C 1
ATOM 1133 O O . GLU A 1 143 ? -4.881 -0.019 -12.511 1.00 94.19 143 GLU A O 1
ATOM 1138 N N . PRO A 1 144 ? -4.857 2.000 -11.492 1.00 95.38 144 PRO A N 1
ATOM 1139 C CA . PRO A 1 144 ? -4.880 1.459 -10.143 1.00 95.38 144 PRO A CA 1
ATOM 1140 C C . PRO A 1 144 ? -6.258 0.862 -9.853 1.00 95.38 144 PRO A C 1
ATOM 1142 O O . PRO A 1 144 ? -7.290 1.387 -10.271 1.00 95.38 144 PRO A O 1
ATOM 1145 N N . LYS A 1 145 ? -6.278 -0.263 -9.141 1.00 95.81 145 LYS A N 1
ATOM 1146 C CA . LYS A 1 145 ? -7.508 -0.969 -8.783 1.00 95.81 145 LYS A CA 1
ATOM 1147 C C . LYS A 1 145 ? -7.420 -1.457 -7.347 1.00 95.81 145 LYS A C 1
ATOM 1149 O O . LYS A 1 145 ? -6.368 -1.930 -6.915 1.00 95.81 145 LYS A O 1
ATOM 1154 N N . TRP A 1 146 ? -8.546 -1.391 -6.647 1.00 95.88 146 TRP A N 1
ATOM 1155 C CA . TRP A 1 146 ? -8.733 -2.107 -5.393 1.00 95.88 146 TRP A CA 1
ATOM 1156 C C . TRP A 1 146 ? -8.661 -3.611 -5.646 1.00 95.88 146 TRP A C 1
ATOM 1158 O O . TRP A 1 146 ? -9.234 -4.110 -6.620 1.00 95.88 146 TRP A O 1
ATOM 1168 N N . THR A 1 147 ? -7.950 -4.340 -4.785 1.00 92.50 147 THR A N 1
ATOM 1169 C CA . THR A 1 147 ? -7.885 -5.799 -4.901 1.00 92.50 147 THR A CA 1
ATOM 1170 C C . THR A 1 147 ? -9.254 -6.388 -4.585 1.00 92.50 147 THR A C 1
ATOM 1172 O O . THR A 1 147 ? -9.828 -6.095 -3.536 1.00 92.50 147 THR A O 1
ATOM 1175 N N . GLN A 1 148 ? -9.752 -7.228 -5.490 1.00 93.94 148 GLN A N 1
ATOM 1176 C CA . GLN A 1 148 ? -10.949 -8.037 -5.283 1.00 93.94 148 GLN A CA 1
ATOM 1177 C C . GLN A 1 148 ? -10.574 -9.288 -4.490 1.00 93.94 148 GLN A C 1
ATOM 1179 O O . GLN A 1 148 ? -9.600 -9.968 -4.828 1.00 93.94 148 GLN A O 1
ATOM 1184 N N . TYR A 1 149 ? -11.327 -9.597 -3.439 1.00 91.06 149 TYR A N 1
ATOM 1185 C CA . TYR A 1 149 ? -11.134 -10.831 -2.690 1.00 91.06 149 TYR A CA 1
ATOM 1186 C C . TYR A 1 149 ? -11.833 -11.989 -3.412 1.00 91.06 149 TYR A C 1
ATOM 1188 O O . TYR A 1 149 ? -13.051 -11.979 -3.581 1.00 91.06 149 TYR A O 1
ATOM 1196 N N . GLY A 1 150 ? -11.051 -12.986 -3.838 1.00 87.69 150 GLY A N 1
ATOM 1197 C CA . GLY A 1 150 ? -11.565 -14.188 -4.502 1.00 87.69 150 GLY A CA 1
ATOM 1198 C C . GLY A 1 150 ? -12.284 -15.154 -3.553 1.00 87.69 150 GLY A C 1
ATOM 1199 O O . GLY A 1 150 ? -12.260 -14.975 -2.335 1.00 87.69 150 GLY A O 1
ATOM 1200 N N . ASP A 1 151 ? -12.868 -16.211 -4.117 1.00 87.75 151 ASP A N 1
ATOM 1201 C CA . ASP A 1 151 ? -13.787 -17.140 -3.431 1.00 87.75 151 ASP A CA 1
ATOM 1202 C C . ASP A 1 151 ? -13.185 -17.876 -2.225 1.00 87.75 151 ASP A C 1
ATOM 1204 O O . ASP A 1 151 ? -13.901 -18.303 -1.324 1.00 87.75 151 ASP A O 1
ATOM 1208 N N . THR A 1 152 ? -11.860 -18.013 -2.176 1.00 84.00 152 THR A N 1
ATOM 1209 C CA . THR A 1 152 ? -11.146 -18.647 -1.057 1.00 84.00 152 THR A CA 1
ATOM 1210 C C . THR A 1 152 ? -10.894 -17.698 0.120 1.00 84.00 152 THR A C 1
ATOM 1212 O O . THR A 1 152 ? -10.407 -18.124 1.170 1.00 84.00 152 THR A O 1
ATOM 1215 N N . SER A 1 153 ? -11.202 -16.408 -0.030 1.00 86.81 153 SER A N 1
ATOM 1216 C CA . SER A 1 153 ? -11.077 -15.407 1.027 1.00 86.81 153 SER A CA 1
ATOM 1217 C C . SER A 1 153 ? -12.312 -15.394 1.925 1.00 86.81 153 SER A C 1
ATOM 1219 O O . SER A 1 153 ? -13.443 -15.439 1.453 1.00 86.81 153 SER A O 1
ATOM 1221 N N . VAL A 1 154 ? -12.119 -15.165 3.227 1.00 89.88 154 VAL A N 1
ATOM 1222 C CA . VAL A 1 154 ? -13.227 -14.869 4.164 1.00 89.88 154 VAL A CA 1
ATOM 1223 C C . VAL A 1 154 ? -13.960 -13.556 3.83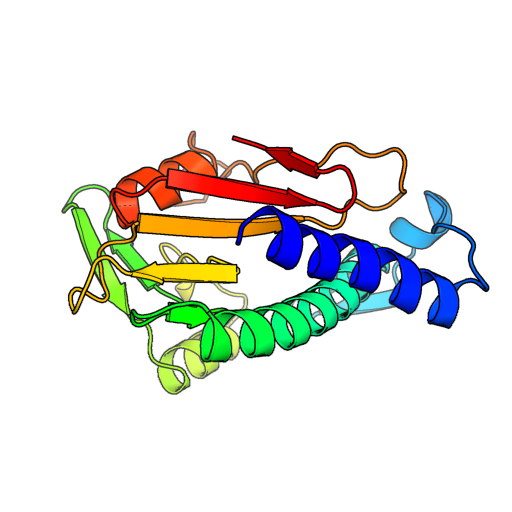6 1.00 89.88 154 VAL A C 1
ATOM 1225 O O . VAL A 1 154 ? -14.995 -13.243 4.420 1.00 89.88 154 VAL A O 1
ATOM 1228 N N . TYR A 1 155 ? -13.409 -12.775 2.905 1.00 91.81 155 TYR A N 1
ATOM 1229 C CA . TYR A 1 155 ? -13.970 -11.535 2.380 1.00 91.81 155 TYR A CA 1
ATOM 1230 C C . TYR A 1 155 ? -14.469 -11.670 0.936 1.00 91.81 155 TYR A C 1
ATOM 1232 O O . TYR A 1 155 ? -14.616 -10.654 0.263 1.00 91.81 155 TYR A O 1
ATOM 1240 N N . ALA A 1 156 ? -14.690 -12.896 0.447 1.00 92.81 156 ALA A N 1
ATOM 1241 C CA . ALA A 1 156 ? -15.152 -13.155 -0.915 1.00 92.81 156 ALA A CA 1
ATOM 1242 C C . ALA A 1 156 ? -16.341 -12.263 -1.317 1.00 92.81 156 ALA A C 1
ATOM 1244 O O . ALA A 1 156 ? -17.251 -12.008 -0.520 1.00 92.81 156 ALA A O 1
ATOM 1245 N N . GLY A 1 157 ? -16.306 -11.779 -2.561 1.00 91.88 157 GLY A N 1
ATOM 1246 C CA . GLY A 1 157 ? -17.328 -10.888 -3.119 1.00 91.88 157 GLY A CA 1
ATOM 1247 C C . GLY A 1 157 ? 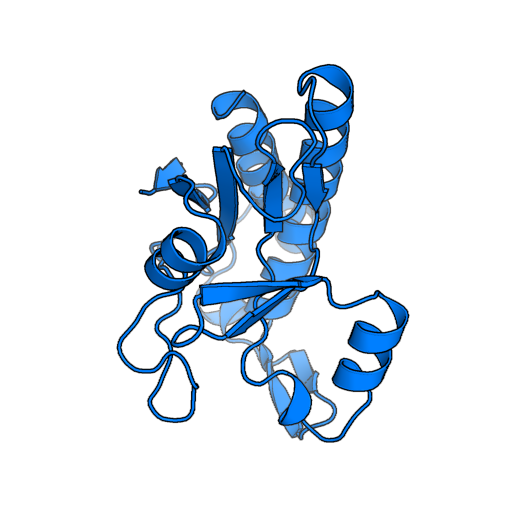-17.221 -9.424 -2.680 1.00 91.88 157 GLY A C 1
ATOM 1248 O O . GLY A 1 157 ? -18.046 -8.620 -3.102 1.00 91.88 157 GLY A O 1
ATOM 1249 N N . SER A 1 158 ? -16.221 -9.076 -1.865 1.00 94.19 158 SER A N 1
ATOM 1250 C CA . SER A 1 158 ? -15.888 -7.695 -1.517 1.00 94.19 158 SER A CA 1
ATOM 1251 C C . SER A 1 158 ? -14.529 -7.282 -2.074 1.00 94.19 158 SER A C 1
ATOM 1253 O O . SER A 1 158 ? -13.675 -8.115 -2.393 1.00 94.19 158 SER A O 1
ATOM 1255 N N . ASP A 1 159 ? -14.299 -5.974 -2.136 1.00 95.12 159 ASP A N 1
ATOM 1256 C CA . ASP A 1 159 ? -12.987 -5.404 -2.433 1.00 95.12 159 ASP A CA 1
ATOM 1257 C C . ASP A 1 159 ? -12.275 -4.887 -1.170 1.00 95.12 159 ASP A C 1
ATOM 1259 O O . ASP A 1 159 ? -12.836 -4.809 -0.072 1.00 95.12 159 ASP A O 1
ATOM 1263 N N . GLN A 1 160 ? -10.991 -4.554 -1.309 1.00 94.75 160 GLN A N 1
ATOM 1264 C CA . GLN A 1 160 ? -10.188 -3.988 -0.220 1.00 94.75 160 GLN A CA 1
ATOM 1265 C C . GLN A 1 160 ? -10.815 -2.744 0.420 1.00 94.75 160 GLN A C 1
ATOM 1267 O O . GLN A 1 160 ? -10.774 -2.614 1.645 1.00 94.75 160 GLN A O 1
ATOM 1272 N N . ARG A 1 161 ? -11.419 -1.857 -0.376 1.00 96.12 161 ARG A N 1
ATOM 1273 C CA . ARG A 1 161 ? -12.028 -0.617 0.114 1.00 96.12 161 ARG A CA 1
ATOM 1274 C C . ARG A 1 161 ? -13.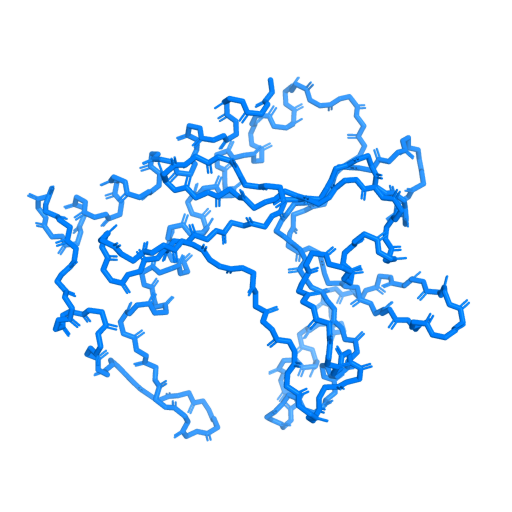207 -0.912 1.027 1.00 96.12 161 ARG A C 1
ATOM 1276 O O . ARG A 1 161 ? -13.298 -0.333 2.107 1.00 96.12 161 ARG A O 1
ATOM 1283 N N . GLU A 1 162 ? -14.096 -1.803 0.603 1.00 95.69 162 GLU A N 1
ATOM 1284 C CA . GLU A 1 162 ? -15.260 -2.219 1.383 1.00 95.69 162 GLU A CA 1
ATOM 1285 C C . GLU A 1 162 ? -14.845 -2.829 2.719 1.00 95.69 162 GLU A C 1
ATOM 1287 O O . GLU A 1 162 ? -15.420 -2.495 3.757 1.00 95.69 162 GLU A O 1
ATOM 1292 N N . ILE A 1 163 ? -13.815 -3.680 2.718 1.00 96.06 163 ILE A N 1
ATOM 1293 C CA . ILE A 1 163 ? -13.323 -4.308 3.946 1.00 96.06 163 ILE A CA 1
ATOM 1294 C C . ILE A 1 163 ? -12.657 -3.291 4.872 1.00 96.06 163 ILE A C 1
ATOM 1296 O O . ILE A 1 163 ? -12.921 -3.326 6.071 1.00 96.06 163 ILE A O 1
ATOM 1300 N N . TYR A 1 164 ? -11.858 -2.353 4.360 1.00 96.19 164 TYR A N 1
ATOM 1301 C CA . TYR A 1 164 ? -11.305 -1.279 5.190 1.00 96.19 164 TYR A CA 1
ATOM 1302 C C . TYR A 1 164 ? -12.403 -0.382 5.773 1.00 96.19 164 TYR A C 1
ATOM 1304 O O . TYR A 1 164 ? -12.384 -0.094 6.970 1.00 96.19 164 TYR A O 1
ATOM 1312 N N . GLY A 1 165 ? -13.394 0.005 4.966 1.00 94.56 165 GLY A N 1
ATOM 1313 C CA . GLY A 1 165 ? -14.540 0.781 5.438 1.00 94.56 165 GLY A CA 1
ATOM 1314 C C . GLY A 1 165 ? -15.321 0.048 6.532 1.00 94.56 165 GLY A C 1
ATOM 1315 O O . GLY A 1 165 ? -15.627 0.629 7.572 1.00 94.56 165 GLY A O 1
ATOM 1316 N N . ALA A 1 166 ? -15.578 -1.249 6.348 1.00 94.12 166 ALA A N 1
ATOM 1317 C CA . ALA A 1 166 ? -16.265 -2.077 7.336 1.00 94.12 166 ALA A CA 1
ATOM 1318 C C . ALA A 1 166 ? -15.445 -2.295 8.620 1.00 94.12 166 ALA A C 1
ATOM 1320 O O . ALA A 1 166 ? -16.023 -2.333 9.706 1.00 94.12 166 ALA A O 1
ATOM 1321 N N . ALA A 1 167 ? -14.123 -2.442 8.502 1.00 94.94 167 ALA A N 1
ATOM 1322 C CA . ALA A 1 167 ? -13.227 -2.712 9.622 1.00 94.94 167 ALA A CA 1
ATOM 1323 C C . ALA A 1 167 ? -13.003 -1.486 10.510 1.00 94.94 167 ALA A C 1
ATOM 1325 O O . ALA A 1 167 ? -13.060 -1.595 11.732 1.00 94.94 167 ALA A O 1
ATOM 1326 N N . PHE A 1 168 ? -12.757 -0.325 9.903 1.00 94.31 168 PHE A N 1
ATOM 1327 C CA . PHE A 1 168 ? -12.328 0.871 10.629 1.00 94.31 168 PHE A CA 1
ATOM 1328 C C . PHE A 1 168 ? -13.424 1.930 10.789 1.00 94.31 168 PHE A C 1
ATOM 1330 O O . PHE A 1 168 ? -13.242 2.873 11.561 1.00 94.31 168 PHE A O 1
ATOM 1337 N N . GLY A 1 169 ? -14.533 1.822 10.047 1.00 91.25 169 GLY A N 1
ATOM 1338 C CA . GLY A 1 169 ? -15.636 2.792 10.041 1.00 91.25 169 GLY A CA 1
ATOM 1339 C C . GLY A 1 169 ? -15.316 4.140 9.376 1.00 91.25 169 GLY A C 1
ATOM 1340 O O . GLY A 1 169 ? -16.189 5.002 9.312 1.00 91.25 169 GLY A O 1
ATOM 1341 N N . GLY A 1 170 ? -14.082 4.326 8.900 1.00 87.94 170 GLY A N 1
ATOM 1342 C CA . GLY A 1 170 ? -13.594 5.542 8.250 1.00 87.94 170 GLY A CA 1
ATOM 1343 C C . GLY A 1 170 ? -13.629 5.489 6.727 1.00 87.94 170 GLY A C 1
ATOM 1344 O O . GLY A 1 170 ? -14.006 4.489 6.112 1.00 87.94 170 GLY A O 1
ATOM 1345 N N . LYS A 1 171 ? -13.177 6.578 6.100 1.00 94.00 171 LYS A N 1
ATOM 1346 C CA . LYS A 1 171 ? -13.005 6.638 4.645 1.00 94.00 171 LYS A CA 1
ATOM 1347 C C . LYS A 1 171 ? -11.766 5.837 4.243 1.00 94.00 171 LYS A C 1
ATOM 1349 O O . LYS A 1 171 ? -10.703 6.030 4.824 1.00 94.00 171 LYS A O 1
ATOM 1354 N N . ALA A 1 172 ? -11.881 4.995 3.222 1.00 96.62 172 ALA A N 1
ATOM 1355 C CA . ALA A 1 172 ? -10.738 4.352 2.580 1.00 96.62 172 ALA A CA 1
ATOM 1356 C C . ALA A 1 172 ? -10.412 5.069 1.263 1.00 96.62 172 ALA A C 1
ATOM 1358 O O . ALA A 1 172 ? -11.309 5.352 0.468 1.00 96.62 172 ALA A O 1
ATOM 1359 N N . LEU A 1 173 ? -9.138 5.392 1.052 1.00 97.06 173 LEU A N 1
ATOM 1360 C CA . LEU A 1 173 ? -8.627 6.036 -0.152 1.00 97.06 173 LEU A CA 1
ATOM 1361 C C . LEU A 1 173 ? -7.491 5.222 -0.747 1.00 97.06 173 LEU A C 1
ATOM 1363 O O . LEU A 1 173 ? -6.585 4.794 -0.036 1.00 97.06 173 LEU A O 1
ATOM 1367 N N . MET A 1 174 ? -7.513 5.082 -2.066 1.00 97.75 174 MET A N 1
ATOM 1368 C CA . MET A 1 174 ? -6.398 4.525 -2.812 1.00 97.75 174 MET A CA 1
ATOM 1369 C C . MET A 1 174 ? -5.572 5.672 -3.382 1.00 97.75 174 MET A C 1
ATOM 1371 O O . MET A 1 174 ? -6.098 6.528 -4.095 1.00 97.75 174 MET A O 1
ATOM 1375 N N . MET A 1 175 ? -4.280 5.704 -3.077 1.00 98.25 175 MET A N 1
ATOM 1376 C CA . MET A 1 175 ? -3.346 6.670 -3.647 1.00 98.25 175 MET A CA 1
ATOM 1377 C C . MET A 1 175 ? -2.464 5.974 -4.671 1.00 98.25 175 MET A C 1
ATOM 1379 O O . MET A 1 175 ? -1.903 4.913 -4.420 1.00 98.25 175 MET A O 1
ATOM 1383 N N . SER A 1 176 ? -2.325 6.579 -5.839 1.00 97.81 176 SER A N 1
ATOM 1384 C CA . SER A 1 176 ? -1.398 6.115 -6.865 1.00 97.81 176 SER A CA 1
ATOM 1385 C C . SER A 1 176 ? -0.688 7.309 -7.490 1.00 97.81 176 SER A C 1
ATOM 1387 O O . SER A 1 176 ? -1.134 8.445 -7.310 1.00 97.81 176 SER A O 1
ATOM 1389 N N . PRO A 1 177 ? 0.361 7.095 -8.297 1.00 96.81 177 PRO A N 1
ATOM 1390 C CA . PRO A 1 177 ? 1.015 8.192 -9.007 1.00 96.81 177 PRO A CA 1
ATOM 1391 C C . PRO A 1 177 ? 0.052 9.025 -9.874 1.00 96.81 177 PRO A C 1
ATOM 1393 O O . PRO A 1 177 ? 0.292 10.210 -10.098 1.00 96.81 177 PRO A O 1
ATOM 1396 N N . LYS A 1 178 ? -1.068 8.429 -10.313 1.00 95.75 178 LYS A N 1
ATOM 1397 C CA . LYS A 1 178 ? -2.111 9.089 -11.112 1.00 95.75 178 LYS A CA 1
ATOM 1398 C C . LYS A 1 178 ? -3.067 9.968 -10.296 1.00 95.75 178 LYS A C 1
ATOM 1400 O O . LYS A 1 178 ? -3.805 10.746 -10.887 1.00 95.75 178 LYS A O 1
ATOM 1405 N N . GLY A 1 179 ? -3.080 9.854 -8.967 1.00 96.94 179 GLY A N 1
ATOM 1406 C CA . GLY A 1 179 ? -3.965 10.634 -8.102 1.00 96.94 179 GLY A CA 1
ATOM 1407 C C . GLY A 1 179 ? -4.589 9.834 -6.962 1.00 96.94 179 GLY A C 1
ATOM 1408 O O . GLY A 1 179 ? -4.110 8.762 -6.583 1.00 96.94 179 GLY A O 1
ATOM 1409 N N . ILE A 1 180 ? -5.676 10.382 -6.419 1.00 97.44 180 ILE A N 1
ATOM 1410 C CA . ILE A 1 180 ? -6.422 9.837 -5.280 1.00 97.44 180 ILE A CA 1
ATOM 1411 C C . ILE A 1 180 ? -7.759 9.283 -5.770 1.00 97.44 180 ILE A C 1
ATOM 1413 O O . ILE A 1 180 ? -8.517 9.973 -6.451 1.00 97.44 180 ILE A O 1
ATOM 1417 N N . PHE A 1 181 ? -8.066 8.054 -5.371 1.00 95.81 181 PHE A N 1
ATOM 1418 C CA . PHE A 1 181 ? -9.236 7.293 -5.790 1.00 95.81 181 PHE A CA 1
ATOM 1419 C C . PHE A 1 181 ? -10.084 6.943 -4.563 1.00 95.81 181 PHE A C 1
ATOM 1421 O O . PHE A 1 181 ? -9.550 6.602 -3.504 1.00 95.81 181 PHE A O 1
ATOM 1428 N N . LYS A 1 182 ? -11.405 7.065 -4.708 1.00 89.06 182 LYS A N 1
ATOM 1429 C CA . LYS A 1 182 ? -12.401 6.781 -3.666 1.00 89.06 182 LYS A CA 1
ATOM 1430 C C . LYS A 1 182 ? -13.100 5.458 -3.929 1.00 89.06 182 LYS A C 1
ATOM 1432 O O . LYS A 1 182 ? -13.185 5.030 -5.096 1.00 89.06 182 LYS A O 1
#

pLDDT: mean 91.76, std 7.88, range [59.41, 98.69]

Radius of gyration: 16.76 Å; chains: 1; bounding box: 37×40×42 Å